Protein AF-A0A7V9M251-F1 (afdb_monomer)

Structure (mmCIF, N/CA/C/O backbone):
data_AF-A0A7V9M251-F1
#
_entry.id   AF-A0A7V9M251-F1
#
loop_
_atom_site.group_PDB
_atom_site.id
_atom_site.type_symbol
_atom_site.label_atom_id
_atom_site.label_alt_id
_atom_site.label_comp_id
_atom_site.label_asym_id
_atom_site.label_entity_id
_atom_site.label_seq_id
_atom_site.pdbx_PDB_ins_code
_atom_site.Cartn_x
_atom_site.Cartn_y
_atom_site.Cartn_z
_atom_site.occupancy
_atom_site.B_iso_or_equiv
_atom_site.auth_seq_id
_atom_site.auth_comp_id
_atom_site.auth_asym_id
_atom_site.auth_atom_id
_atom_site.pdbx_PDB_model_num
ATOM 1 N N . MET A 1 1 ? -16.638 26.015 3.583 1.00 36.38 1 MET A N 1
ATOM 2 C CA . MET A 1 1 ? -15.571 25.037 3.890 1.00 36.38 1 MET A CA 1
ATOM 3 C C . MET A 1 1 ? -16.238 23.740 4.345 1.00 36.38 1 MET A C 1
ATOM 5 O O . MET A 1 1 ? -16.744 23.697 5.456 1.00 36.38 1 MET A O 1
ATOM 9 N N . ARG A 1 2 ? -16.397 22.743 3.460 1.00 33.56 2 ARG A N 1
ATOM 10 C CA . ARG A 1 2 ? -17.138 21.502 3.768 1.00 33.56 2 ARG A CA 1
ATOM 11 C C . ARG A 1 2 ? -16.194 20.467 4.386 1.00 33.56 2 ARG A C 1
ATOM 13 O O . ARG A 1 2 ? -15.228 20.060 3.748 1.00 33.56 2 ARG A O 1
ATOM 20 N N . GLN A 1 3 ? -16.484 20.083 5.625 1.00 34.59 3 GLN A N 1
ATOM 21 C CA . GLN A 1 3 ? -15.831 19.004 6.359 1.00 34.59 3 GLN A CA 1
ATOM 22 C C . GLN A 1 3 ? -16.054 17.673 5.617 1.00 34.59 3 GLN A C 1
ATOM 24 O O . GLN A 1 3 ? -17.190 17.337 5.286 1.00 34.59 3 GLN A O 1
ATOM 29 N N . ARG A 1 4 ? -14.980 16.927 5.321 1.00 40.62 4 ARG A N 1
ATOM 30 C CA . ARG A 1 4 ? -15.067 15.543 4.823 1.00 40.62 4 ARG A CA 1
ATOM 31 C C . ARG A 1 4 ? -15.173 14.592 6.011 1.00 40.62 4 ARG A C 1
ATOM 33 O O . ARG A 1 4 ? -14.165 14.130 6.528 1.00 40.62 4 ARG A O 1
ATOM 40 N N . THR A 1 5 ? -16.393 14.257 6.396 1.00 39.91 5 THR A N 1
ATOM 41 C CA . THR A 1 5 ? -16.719 13.021 7.118 1.00 39.91 5 THR A CA 1
ATOM 42 C C . THR A 1 5 ? -16.828 11.879 6.104 1.00 39.91 5 THR A C 1
ATOM 44 O O . THR A 1 5 ? -17.910 11.393 5.795 1.00 39.91 5 THR A O 1
ATOM 47 N N . GLN A 1 6 ? -15.698 11.474 5.525 1.00 41.38 6 GLN A N 1
ATOM 48 C CA . GLN A 1 6 ? -15.584 10.130 4.954 1.00 41.38 6 GLN A CA 1
ATOM 49 C C . GLN A 1 6 ? -14.897 9.241 5.992 1.00 41.38 6 GLN A C 1
ATOM 51 O O . GLN A 1 6 ? -14.086 9.771 6.758 1.00 41.38 6 GLN A O 1
ATOM 56 N N . PRO A 1 7 ? -15.204 7.931 6.060 1.00 48.97 7 PRO A N 1
ATOM 57 C CA . PRO A 1 7 ? -14.452 7.014 6.912 1.00 48.97 7 PRO A CA 1
ATOM 58 C C . PRO A 1 7 ? -12.966 7.235 6.621 1.00 48.97 7 PRO A C 1
ATOM 60 O O . PRO A 1 7 ? -12.550 7.156 5.462 1.00 48.97 7 PRO A O 1
ATOM 63 N N . GLN A 1 8 ? -12.214 7.655 7.646 1.00 55.59 8 GLN A N 1
ATOM 64 C CA . GLN A 1 8 ? -10.830 8.113 7.524 1.00 55.59 8 GLN A CA 1
ATOM 65 C C . GLN A 1 8 ? -10.026 7.075 6.752 1.00 55.59 8 GLN A C 1
ATOM 67 O O . GLN A 1 8 ? -9.656 6.027 7.271 1.00 55.59 8 GLN A O 1
ATOM 72 N N . THR A 1 9 ? -9.785 7.358 5.480 1.00 62.06 9 THR A N 1
ATOM 73 C CA . THR A 1 9 ? -9.027 6.456 4.637 1.00 62.06 9 THR A CA 1
ATOM 74 C C . THR A 1 9 ? -7.562 6.671 4.975 1.00 62.06 9 THR A C 1
ATOM 76 O O . THR A 1 9 ? -6.977 7.674 4.570 1.00 62.06 9 THR A O 1
ATOM 79 N N . ASN A 1 10 ? -6.990 5.775 5.779 1.00 84.56 10 ASN A N 1
ATOM 80 C CA . ASN A 1 10 ? -5.595 5.879 6.188 1.00 84.56 10 ASN A CA 1
ATOM 81 C C . ASN A 1 10 ? -4.664 5.440 5.039 1.00 84.56 10 ASN A C 1
ATOM 83 O O . ASN A 1 10 ? -4.985 4.526 4.274 1.00 84.56 10 ASN A O 1
ATOM 87 N N . SER A 1 11 ? -3.500 6.079 4.916 1.00 90.75 11 SER A N 1
ATOM 88 C CA . SER A 1 11 ? -2.493 5.805 3.883 1.00 90.75 11 SER A CA 1
ATOM 89 C C . SER A 1 11 ? -2.032 4.347 3.884 1.00 90.75 11 SER A C 1
ATOM 91 O O . SER A 1 11 ? -1.861 3.765 2.815 1.00 90.75 11 SER A O 1
ATOM 93 N N . ALA A 1 12 ? -1.924 3.724 5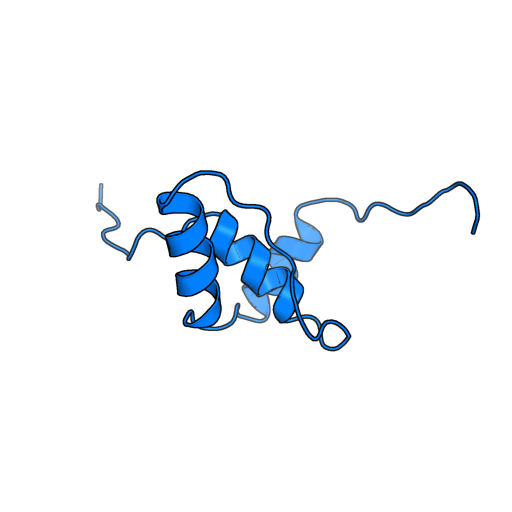.063 1.00 92.50 12 ALA A N 1
ATOM 94 C CA . ALA A 1 12 ? -1.590 2.307 5.203 1.00 92.50 12 ALA A CA 1
ATOM 95 C C . ALA A 1 12 ? -2.571 1.402 4.441 1.00 92.50 12 ALA A C 1
ATOM 97 O O . ALA A 1 12 ? -2.157 0.500 3.717 1.00 92.50 12 ALA A O 1
ATOM 98 N N . GLN A 1 13 ? -3.871 1.684 4.536 1.00 93.06 13 GLN A N 1
ATOM 99 C CA . GLN A 1 13 ? -4.903 0.888 3.872 1.00 93.06 13 GLN A CA 1
ATOM 100 C C . GLN A 1 13 ? -4.834 1.028 2.348 1.00 93.06 13 GLN A C 1
ATOM 102 O O . GLN A 1 13 ? -5.011 0.049 1.627 1.00 93.06 13 GLN A O 1
ATOM 107 N N . ILE A 1 14 ? -4.558 2.242 1.851 1.00 93.56 14 ILE A N 1
ATOM 108 C CA . ILE A 1 14 ? -4.370 2.497 0.415 1.00 93.56 14 ILE A CA 1
ATOM 109 C C . ILE A 1 14 ? -3.133 1.756 -0.094 1.00 93.56 14 ILE A C 1
ATOM 111 O O . ILE A 1 14 ? -3.213 1.102 -1.128 1.00 93.56 14 ILE A O 1
ATOM 115 N N . ALA A 1 15 ? -2.020 1.816 0.640 1.00 93.69 15 ALA A N 1
ATOM 116 C CA . ALA A 1 15 ? -0.784 1.138 0.262 1.00 93.69 15 ALA A CA 1
ATOM 117 C C . ALA A 1 15 ? -0.964 -0.387 0.185 1.00 93.69 15 ALA A C 1
ATOM 119 O O . ALA A 1 15 ? -0.542 -1.004 -0.791 1.00 93.69 15 ALA A O 1
ATOM 120 N N . ILE A 1 16 ? -1.644 -0.988 1.169 1.00 94.62 16 ILE A N 1
ATOM 121 C CA . ILE A 1 16 ? -1.936 -2.429 1.178 1.00 94.62 16 ILE A CA 1
ATOM 122 C C . ILE A 1 16 ? -2.802 -2.815 -0.029 1.00 94.62 16 ILE A C 1
ATOM 124 O O . ILE A 1 16 ? -2.453 -3.743 -0.756 1.00 94.62 16 ILE A O 1
ATOM 128 N N . GLN A 1 17 ? -3.890 -2.083 -0.287 1.00 93.75 17 GLN A N 1
ATOM 129 C CA . GLN A 1 17 ? -4.772 -2.340 -1.434 1.00 93.75 17 GLN A CA 1
ATOM 130 C C . GLN A 1 17 ? -4.061 -2.158 -2.779 1.00 93.75 17 GLN A C 1
ATOM 132 O O . GLN A 1 17 ? -4.219 -2.979 -3.676 1.00 93.75 17 GLN A O 1
ATOM 137 N N . TYR A 1 18 ? -3.229 -1.124 -2.909 1.00 94.25 18 TYR A N 1
ATOM 138 C CA . TYR A 1 18 ? -2.440 -0.879 -4.115 1.00 94.25 18 TYR A CA 1
ATOM 139 C C . TYR A 1 18 ? -1.537 -2.067 -4.466 1.00 94.25 18 TYR A C 1
ATOM 141 O O . TYR A 1 18 ? -1.478 -2.473 -5.626 1.00 94.25 18 TYR A O 1
ATOM 149 N N . VAL A 1 19 ? -0.873 -2.648 -3.463 1.00 94.69 19 VAL A N 1
ATOM 150 C CA . VAL A 1 19 ? -0.021 -3.831 -3.637 1.00 94.69 19 VAL A CA 1
ATOM 151 C C . VAL A 1 19 ? -0.864 -5.067 -3.968 1.00 94.69 19 VAL A C 1
ATOM 153 O O . VAL A 1 19 ? -0.586 -5.748 -4.951 1.00 94.69 19 VAL A O 1
ATOM 156 N N . LEU A 1 20 ? -1.920 -5.340 -3.197 1.00 94.25 20 LEU A N 1
ATOM 157 C CA . LEU A 1 20 ? -2.757 -6.536 -3.373 1.00 94.25 20 LEU A CA 1
ATOM 158 C C . LEU A 1 20 ? -3.555 -6.554 -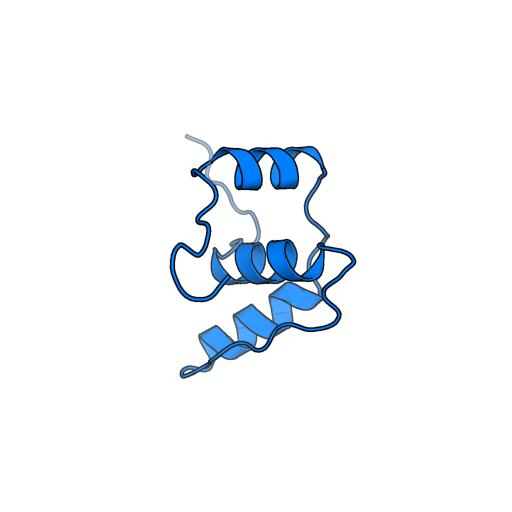4.684 1.00 94.25 20 LEU A C 1
ATOM 160 O O . LEU A 1 20 ? -3.940 -7.619 -5.152 1.00 94.25 20 LEU A O 1
ATOM 164 N N . GLN A 1 21 ? -3.807 -5.396 -5.295 1.00 94.00 21 GLN A N 1
ATOM 165 C CA . GLN A 1 21 ? -4.523 -5.317 -6.568 1.00 94.00 21 GLN A CA 1
ATOM 166 C C . GLN A 1 21 ? -3.638 -5.664 -7.778 1.00 94.00 21 GLN A C 1
ATOM 168 O O . GLN A 1 21 ? -4.143 -5.806 -8.895 1.00 94.00 21 GLN A O 1
ATOM 173 N N . HIS A 1 22 ? -2.324 -5.814 -7.588 1.00 94.12 22 HIS A N 1
ATOM 174 C CA . HIS A 1 22 ? -1.443 -6.304 -8.638 1.00 94.12 22 HIS A CA 1
ATOM 175 C C . HIS A 1 22 ? -1.619 -7.825 -8.806 1.00 94.12 22 HIS A C 1
ATOM 177 O O . HIS A 1 22 ? -1.385 -8.569 -7.857 1.00 94.12 22 HIS A O 1
ATOM 183 N N . PRO A 1 23 ? -1.944 -8.334 -10.010 1.00 93.56 23 PRO A N 1
ATOM 184 C CA . PRO A 1 23 ? -2.342 -9.735 -10.201 1.00 93.56 23 PRO A CA 1
ATOM 185 C C . PRO A 1 23 ? -1.249 -10.759 -9.859 1.00 93.56 23 PRO A C 1
ATOM 187 O O . PRO A 1 23 ? -1.556 -11.906 -9.561 1.00 93.56 23 PRO A O 1
ATOM 190 N N . ALA A 1 24 ? 0.025 -10.359 -9.889 1.00 97.06 24 ALA A N 1
ATOM 191 C CA . ALA A 1 24 ? 1.144 -11.220 -9.494 1.00 97.06 24 ALA A CA 1
ATOM 192 C C . ALA A 1 24 ? 1.332 -11.354 -7.967 1.00 97.06 24 ALA A C 1
ATOM 194 O O . ALA A 1 24 ? 2.251 -12.043 -7.532 1.00 97.06 24 ALA A O 1
ATOM 195 N N . ILE A 1 25 ? 0.524 -10.667 -7.152 1.00 95.12 25 ILE A N 1
ATOM 196 C CA . ILE A 1 25 ? 0.682 -10.605 -5.697 1.00 95.12 25 ILE A CA 1
ATOM 197 C C . ILE A 1 25 ? -0.517 -11.269 -5.025 1.00 95.12 25 ILE A C 1
ATOM 199 O O . ILE A 1 25 ? -1.639 -10.785 -5.108 1.00 95.12 25 ILE A O 1
ATOM 203 N N . THR A 1 26 ? -0.266 -12.367 -4.315 1.00 95.06 26 THR A N 1
ATOM 204 C CA . THR A 1 26 ? -1.321 -13.127 -3.622 1.00 95.06 26 THR A CA 1
ATOM 205 C C . THR A 1 26 ? -1.562 -12.639 -2.193 1.00 95.06 26 THR A C 1
ATOM 207 O O . THR A 1 26 ? -2.664 -12.766 -1.669 1.00 95.06 26 THR A O 1
ATOM 210 N N . ALA A 1 27 ? -0.533 -12.103 -1.533 1.00 94.62 27 ALA A N 1
ATOM 211 C CA . ALA A 1 27 ? -0.601 -11.664 -0.143 1.00 94.62 27 ALA A CA 1
ATOM 212 C C . ALA A 1 27 ? 0.395 -10.532 0.134 1.00 94.62 27 ALA A C 1
ATOM 214 O O . ALA A 1 27 ? 1.420 -10.412 -0.536 1.00 94.62 27 ALA A O 1
ATOM 215 N N . ALA A 1 28 ? 0.109 -9.733 1.162 1.00 93.50 28 ALA A N 1
ATOM 216 C CA . ALA A 1 28 ? 0.980 -8.674 1.657 1.00 93.50 28 ALA A CA 1
ATOM 217 C C . ALA A 1 28 ? 1.305 -8.931 3.132 1.00 93.50 28 ALA A C 1
ATOM 219 O O . ALA A 1 28 ? 0.405 -9.109 3.952 1.00 93.50 28 ALA A O 1
ATOM 220 N N . VAL A 1 29 ? 2.593 -8.940 3.475 1.00 95.00 29 VAL A N 1
ATOM 221 C CA . VAL A 1 29 ? 3.055 -9.061 4.863 1.00 95.00 29 VAL A CA 1
ATOM 222 C C . VAL A 1 29 ? 3.213 -7.658 5.441 1.00 95.00 29 VAL A C 1
ATOM 224 O O . VAL A 1 29 ? 4.018 -6.870 4.949 1.00 95.00 29 VAL A O 1
ATOM 227 N N . VAL A 1 30 ? 2.437 -7.338 6.478 1.00 94.31 30 VAL A N 1
ATOM 228 C CA . VAL A 1 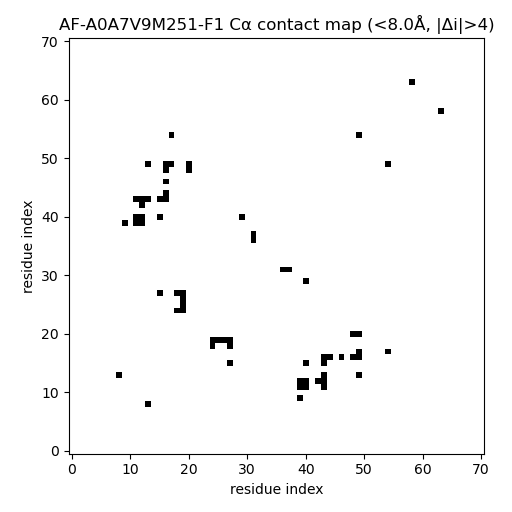30 ? 2.400 -6.001 7.089 1.00 94.31 30 VAL A CA 1
ATOM 229 C C . VAL A 1 30 ? 2.989 -6.057 8.496 1.00 94.31 30 VAL A C 1
ATOM 231 O O . VAL A 1 30 ? 2.486 -6.774 9.359 1.00 94.31 30 VAL A O 1
ATOM 234 N N . GLY A 1 31 ? 4.048 -5.286 8.747 1.00 95.44 31 GLY A N 1
ATOM 235 C CA . GLY A 1 31 ? 4.635 -5.150 10.082 1.00 95.44 31 GLY A CA 1
ATOM 236 C C . GLY A 1 31 ? 3.779 -4.268 10.998 1.00 95.44 31 GLY A C 1
ATOM 237 O O . GLY A 1 31 ? 3.442 -3.139 10.641 1.00 95.44 31 GLY A O 1
ATOM 238 N N . ILE A 1 32 ? 3.457 -4.752 12.200 1.00 94.81 32 ILE A N 1
ATOM 239 C CA . ILE A 1 32 ? 2.619 -4.047 13.184 1.00 94.81 32 ILE A CA 1
ATOM 240 C C . ILE A 1 32 ? 3.332 -3.929 14.536 1.00 94.81 32 ILE A C 1
ATOM 242 O O . ILE A 1 32 ? 4.071 -4.820 14.940 1.00 94.81 32 ILE A O 1
ATOM 246 N N . ARG A 1 33 ? 3.104 -2.816 15.244 1.00 96.94 33 ARG A N 1
ATOM 247 C CA . ARG A 1 33 ? 3.648 -2.575 16.599 1.00 96.94 33 ARG A CA 1
ATOM 248 C C . ARG A 1 33 ? 2.650 -1.941 17.571 1.00 96.94 33 ARG A C 1
ATOM 250 O O . ARG A 1 33 ? 2.982 -1.695 18.722 1.00 96.94 33 ARG A O 1
ATOM 257 N N . THR A 1 34 ? 1.447 -1.629 17.095 1.00 96.25 34 THR A N 1
ATOM 258 C CA . THR A 1 34 ? 0.347 -1.071 17.886 1.00 96.25 34 THR A CA 1
ATOM 259 C C . THR A 1 34 ? -0.963 -1.706 17.443 1.00 96.25 34 THR A C 1
ATOM 261 O O . THR A 1 34 ? -1.085 -2.173 16.307 1.00 96.25 34 THR A O 1
ATOM 264 N N . GLN A 1 35 ? -1.966 -1.660 18.319 1.00 95.62 35 GLN A N 1
ATOM 265 C CA . GLN A 1 35 ? -3.313 -2.124 17.994 1.00 95.62 35 GLN A CA 1
ATOM 266 C C . GLN A 1 35 ? -3.906 -1.379 16.791 1.00 95.62 35 GLN A C 1
ATOM 268 O O . GLN A 1 35 ? -4.579 -1.979 15.959 1.00 95.62 35 GLN A O 1
ATOM 273 N N . GLN A 1 36 ? -3.620 -0.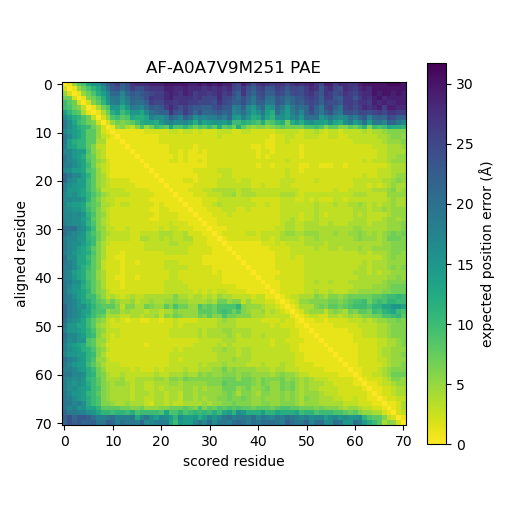082 16.658 1.00 93.19 36 GLN A N 1
ATOM 274 C CA . GLN A 1 36 ? -4.095 0.705 15.525 1.00 93.19 36 GLN A CA 1
ATOM 275 C C . GLN A 1 36 ? -3.542 0.183 14.191 1.00 93.19 36 GLN A C 1
ATOM 277 O O . GLN A 1 36 ? -4.303 0.070 13.238 1.00 93.19 36 GLN A O 1
ATOM 282 N N . HIS A 1 37 ? -2.261 -0.205 14.127 1.00 94.31 37 HIS A N 1
ATOM 283 C CA . HIS A 1 37 ? -1.685 -0.764 12.897 1.00 94.31 37 HIS A CA 1
ATOM 284 C C . HIS A 1 37 ? -2.355 -2.086 12.501 1.00 94.31 37 HIS A C 1
ATOM 286 O O . HIS A 1 37 ? -2.584 -2.325 11.318 1.00 94.31 37 HIS A O 1
ATOM 292 N N . LEU A 1 38 ? -2.687 -2.930 13.485 1.00 94.06 38 LEU A N 1
ATOM 293 C CA . LEU A 1 38 ? -3.439 -4.161 13.243 1.00 94.06 38 LEU A CA 1
ATOM 294 C C . LEU A 1 38 ? -4.832 -3.852 12.687 1.00 94.06 38 LEU A C 1
ATOM 296 O O . LEU A 1 38 ? -5.225 -4.414 11.668 1.00 94.06 38 LEU A O 1
ATOM 300 N N . ASN A 1 39 ? -5.551 -2.926 13.323 1.00 93.38 39 ASN A N 1
ATOM 301 C CA . ASN A 1 39 ? -6.889 -2.530 12.891 1.00 93.38 39 ASN A CA 1
ATOM 302 C C . ASN A 1 39 ? -6.873 -1.963 11.462 1.00 93.38 39 ASN A C 1
ATOM 304 O O . ASN A 1 39 ? -7.725 -2.326 10.654 1.00 93.38 39 ASN A O 1
ATOM 308 N N . ASP A 1 40 ? -5.882 -1.133 11.130 1.00 91.62 40 ASP A N 1
ATOM 309 C CA . ASP A 1 40 ? -5.703 -0.595 9.782 1.00 91.62 40 ASP A CA 1
ATOM 310 C C . ASP A 1 40 ? -5.412 -1.696 8.756 1.00 91.62 40 ASP A C 1
ATOM 312 O O . ASP A 1 40 ? -6.016 -1.708 7.684 1.00 91.62 40 ASP A O 1
ATOM 316 N N . ALA A 1 41 ? -4.531 -2.647 9.075 1.00 92.19 41 ALA A N 1
ATOM 317 C CA . ALA A 1 41 ? -4.206 -3.749 8.172 1.00 92.19 41 ALA A CA 1
ATOM 318 C C . ALA A 1 41 ? -5.426 -4.641 7.884 1.00 92.19 41 ALA A C 1
ATOM 320 O O . ALA A 1 41 ? -5.670 -5.001 6.733 1.00 92.19 41 ALA A O 1
ATOM 321 N N . VAL A 1 42 ? -6.229 -4.948 8.907 1.00 92.31 42 VAL A N 1
ATOM 322 C CA . VAL A 1 42 ? -7.457 -5.747 8.759 1.00 92.31 42 VAL A CA 1
ATOM 323 C C . VAL A 1 42 ? -8.523 -4.982 7.970 1.00 92.31 42 VAL A C 1
ATOM 325 O O . VAL A 1 42 ? -9.132 -5.540 7.055 1.00 92.31 42 VAL A O 1
ATOM 328 N N . ALA A 1 43 ? -8.721 -3.694 8.269 1.00 91.25 43 ALA A N 1
ATOM 329 C CA . ALA A 1 43 ? -9.677 -2.848 7.555 1.00 91.25 43 ALA A CA 1
ATOM 330 C C . ALA A 1 43 ? -9.314 -2.683 6.072 1.00 91.25 43 ALA A C 1
ATOM 332 O O . ALA A 1 43 ? -10.205 -2.579 5.228 1.00 91.25 43 ALA A O 1
ATOM 333 N N . ALA A 1 44 ? -8.019 -2.710 5.736 1.00 90.56 44 ALA A N 1
ATOM 334 C CA . ALA A 1 44 ? -7.560 -2.630 4.356 1.00 90.56 44 ALA A CA 1
ATOM 335 C C . ALA A 1 44 ? -8.126 -3.762 3.492 1.00 90.56 44 ALA A C 1
ATOM 337 O O . ALA A 1 44 ? -8.529 -3.490 2.371 1.00 90.56 44 ALA A O 1
ATOM 338 N N . VAL A 1 45 ? -8.219 -4.995 4.007 1.00 85.38 45 VAL A N 1
ATOM 339 C CA . VAL A 1 45 ? -8.708 -6.168 3.252 1.00 85.38 45 VAL A CA 1
ATOM 340 C C . V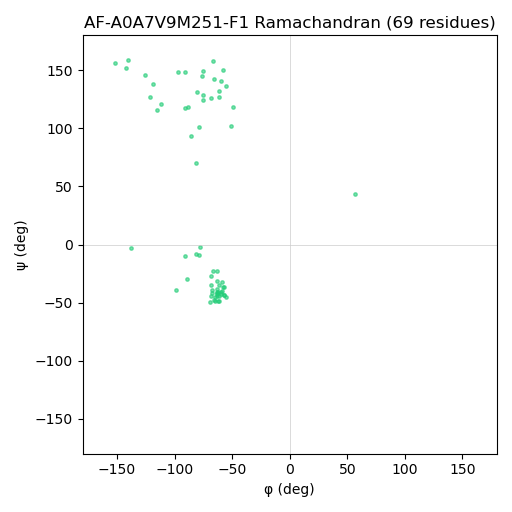AL A 1 45 ? -10.199 -6.064 2.924 1.00 85.38 45 VAL A C 1
ATOM 342 O O . VAL A 1 45 ? -10.631 -6.489 1.859 1.00 85.38 45 VAL A O 1
ATOM 345 N N . GLN A 1 46 ? -10.988 -5.474 3.822 1.00 84.38 46 GLN A N 1
ATOM 346 C CA . GLN A 1 46 ? -12.439 -5.321 3.649 1.00 84.38 46 GLN A CA 1
ATOM 347 C C . GLN A 1 46 ? -12.815 -4.123 2.769 1.00 84.38 46 GLN A C 1
ATOM 349 O O . GLN A 1 46 ? -13.985 -3.917 2.446 1.00 84.38 46 GLN A O 1
ATOM 354 N N . LYS A 1 47 ? -11.834 -3.294 2.414 1.00 80.75 47 LYS A N 1
ATOM 355 C CA . LYS A 1 47 ? -12.057 -2.066 1.666 1.00 80.75 47 LYS A CA 1
ATOM 356 C C . LYS A 1 47 ? -12.340 -2.354 0.191 1.00 80.75 47 LYS A C 1
ATOM 358 O O . LYS A 1 47 ? -11.798 -3.286 -0.398 1.00 80.75 47 LYS A O 1
ATOM 363 N N . GLN A 1 48 ? -13.136 -1.479 -0.419 1.00 83.00 48 GLN A N 1
ATOM 364 C CA . GLN A 1 48 ? -13.314 -1.435 -1.866 1.00 83.00 48 GLN A CA 1
ATOM 365 C C . GLN A 1 48 ? -11.960 -1.283 -2.580 1.00 83.00 48 GLN A C 1
ATOM 367 O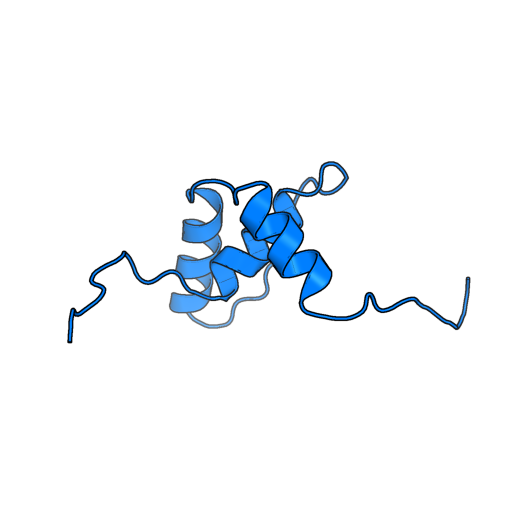 O . GLN A 1 48 ? -11.131 -0.458 -2.181 1.00 83.00 48 GLN A O 1
ATOM 372 N N . SER A 1 49 ? -11.767 -2.057 -3.651 1.00 87.06 49 SER A N 1
ATOM 373 C CA . SER A 1 49 ? -10.585 -1.968 -4.513 1.00 87.06 49 SER A CA 1
ATOM 374 C C . SER A 1 49 ? -10.418 -0.568 -5.099 1.00 87.06 49 SER A C 1
ATOM 376 O O . SER A 1 49 ? -11.402 0.131 -5.356 1.00 87.06 49 SER A O 1
ATOM 378 N N . LEU A 1 50 ? -9.169 -0.179 -5.357 1.00 91.00 50 LEU A N 1
ATOM 379 C CA . LEU A 1 50 ? -8.873 1.095 -5.999 1.00 91.00 50 LEU A CA 1
ATOM 380 C C . LEU A 1 50 ? -9.417 1.090 -7.427 1.00 91.00 50 LEU A C 1
ATOM 382 O O . LEU A 1 50 ? -9.365 0.087 -8.148 1.00 91.00 50 LEU A O 1
ATOM 386 N N . THR A 1 51 ? -9.935 2.232 -7.855 1.00 93.69 51 THR A N 1
ATOM 387 C CA . THR A 1 51 ? -10.349 2.420 -9.243 1.00 93.69 51 THR A CA 1
ATOM 388 C C 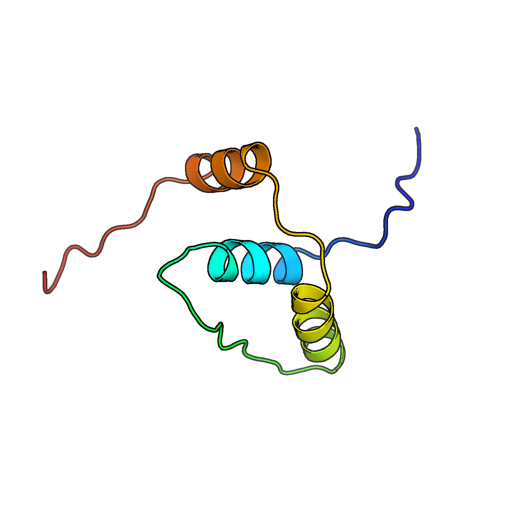. THR A 1 51 ? -9.133 2.388 -10.169 1.00 93.69 51 THR A C 1
ATOM 390 O O . THR A 1 51 ? -8.004 2.679 -9.772 1.00 93.69 51 THR A O 1
ATOM 393 N N . GLN A 1 52 ? -9.356 2.087 -11.449 1.00 93.19 52 GLN A N 1
ATOM 394 C CA . GLN A 1 52 ? -8.285 2.141 -12.454 1.00 93.19 52 GLN A CA 1
ATOM 395 C C . GLN A 1 52 ? -7.653 3.538 -12.552 1.00 93.19 52 GLN A C 1
ATOM 397 O O . GLN A 1 52 ? -6.452 3.663 -12.782 1.00 93.19 52 GLN A O 1
ATOM 402 N N . TYR A 1 53 ? -8.451 4.585 -12.324 1.00 94.19 53 TYR A N 1
ATOM 403 C CA . TYR A 1 53 ? -7.968 5.960 -12.261 1.00 94.19 53 TYR A CA 1
ATOM 404 C C . TYR A 1 53 ? -7.017 6.181 -11.076 1.00 94.19 53 TYR A C 1
ATOM 406 O O . TYR A 1 53 ? -5.921 6.697 -11.271 1.00 94.19 53 TYR A O 1
ATOM 414 N N . GLU A 1 54 ? -7.391 5.743 -9.871 1.00 93.12 54 GLU A N 1
ATOM 415 C CA . GLU A 1 54 ? -6.533 5.848 -8.682 1.00 93.12 54 GLU A CA 1
ATOM 416 C C . GLU A 1 54 ? -5.247 5.031 -8.834 1.00 93.12 54 GLU A C 1
ATOM 418 O O . GLU A 1 54 ? -4.164 5.526 -8.532 1.00 93.12 54 GLU A O 1
ATOM 423 N N . LEU A 1 55 ? -5.334 3.809 -9.369 1.00 93.44 55 LEU A N 1
ATOM 424 C CA . LEU A 1 55 ? -4.152 2.991 -9.649 1.00 93.44 55 LEU A CA 1
ATOM 425 C C . LEU A 1 55 ? -3.186 3.673 -10.620 1.00 93.44 55 LEU A C 1
ATOM 427 O O . LEU A 1 55 ? -1.970 3.578 -10.436 1.00 93.44 55 LEU A O 1
ATOM 431 N N . LYS A 1 56 ? -3.715 4.320 -11.664 1.00 93.94 56 LYS A N 1
ATOM 432 C CA . LYS A 1 56 ? -2.911 5.084 -12.620 1.00 93.94 56 LYS A CA 1
ATOM 433 C C . LYS A 1 56 ? -2.267 6.288 -11.935 1.00 93.94 56 LYS A C 1
ATOM 435 O O . LYS A 1 56 ? -1.057 6.458 -12.034 1.00 93.94 56 LYS A O 1
ATOM 440 N N . LEU A 1 57 ? -3.055 7.052 -11.178 1.00 94.06 57 LEU A N 1
ATOM 441 C CA . LEU A 1 57 ? -2.580 8.208 -10.421 1.00 94.06 57 LEU A CA 1
ATOM 442 C C . LEU A 1 57 ? 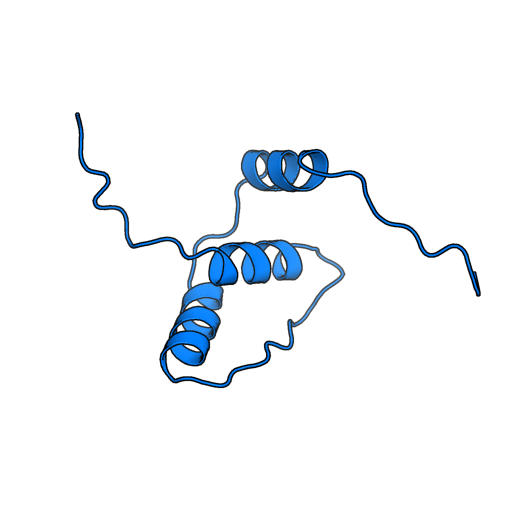-1.426 7.835 -9.480 1.00 94.06 57 LEU A C 1
ATOM 444 O O . LEU A 1 57 ? -0.417 8.532 -9.448 1.00 94.06 57 LEU A O 1
ATOM 448 N N . PHE A 1 58 ? -1.534 6.724 -8.746 1.00 91.94 58 PHE A N 1
ATOM 449 C CA . PHE A 1 58 ? -0.471 6.281 -7.842 1.00 91.94 58 PHE A CA 1
ATOM 450 C C . PHE A 1 58 ? 0.787 5.831 -8.585 1.00 91.94 58 PHE A C 1
ATOM 452 O O . PHE A 1 58 ? 1.884 6.220 -8.186 1.00 91.94 58 PHE A O 1
ATOM 459 N N . ARG A 1 59 ? 0.648 5.092 -9.693 1.00 92.31 59 ARG A N 1
ATOM 460 C CA . ARG A 1 59 ? 1.790 4.683 -10.530 1.00 92.31 59 ARG A CA 1
ATOM 461 C C . ARG A 1 59 ? 2.552 5.862 -11.126 1.00 92.31 59 ARG A C 1
ATOM 463 O O . ARG A 1 59 ? 3.762 5.774 -11.281 1.00 92.31 59 ARG A O 1
ATOM 470 N N . GLU A 1 60 ? 1.849 6.936 -11.465 1.00 94.81 60 GLU A N 1
ATOM 471 C CA . GLU A 1 60 ? 2.430 8.122 -12.106 1.00 94.81 60 GLU A CA 1
ATOM 472 C C . GLU A 1 60 ? 2.889 9.185 -11.094 1.00 94.81 60 GLU A C 1
ATOM 474 O O . GLU A 1 60 ? 3.568 10.137 -11.468 1.00 94.81 60 GLU A O 1
ATOM 479 N N . SER A 1 61 ? 2.546 9.030 -9.811 1.00 94.06 61 SER A N 1
ATOM 480 C CA . SER A 1 61 ? 2.868 10.018 -8.773 1.00 94.06 61 SER A CA 1
ATOM 481 C C . SER A 1 61 ? 4.361 10.125 -8.451 1.00 94.06 61 SER A C 1
ATOM 483 O O . SER A 1 61 ? 4.813 11.183 -8.012 1.00 94.06 61 SER A O 1
ATOM 485 N N . ILE A 1 62 ? 5.121 9.047 -8.666 1.00 92.44 62 ILE A N 1
ATOM 486 C CA . ILE A 1 62 ? 6.569 8.988 -8.449 1.00 92.44 62 ILE A CA 1
ATOM 487 C C . ILE A 1 62 ? 7.245 8.142 -9.538 1.00 92.44 62 ILE A C 1
ATOM 489 O O . ILE A 1 62 ? 6.628 7.208 -10.054 1.00 92.44 62 ILE A O 1
ATOM 493 N N . PRO A 1 63 ? 8.520 8.410 -9.875 1.00 93.56 63 PRO A N 1
ATOM 494 C CA . PRO A 1 63 ? 9.286 7.539 -10.759 1.00 93.56 63 PRO A CA 1
ATOM 495 C C . PRO A 1 63 ? 9.415 6.123 -10.186 1.00 93.56 63 PRO A C 1
ATOM 497 O O . PRO A 1 63 ? 9.643 5.943 -8.988 1.00 93.56 63 PRO A O 1
ATOM 500 N N . ALA A 1 64 ? 9.313 5.110 -11.049 1.00 91.75 64 ALA A N 1
ATOM 501 C CA . ALA A 1 64 ? 9.562 3.730 -10.654 1.00 91.75 64 ALA A CA 1
ATOM 502 C C . ALA A 1 64 ? 11.052 3.524 -10.343 1.00 91.75 64 ALA A C 1
ATOM 504 O O . ALA A 1 64 ? 11.917 3.799 -11.177 1.00 91.75 64 ALA A O 1
ATOM 505 N N . ASN A 1 65 ? 11.347 3.009 -9.150 1.00 92.25 65 ASN A N 1
ATOM 506 C CA . ASN A 1 65 ? 12.703 2.635 -8.769 1.00 92.25 65 ASN A CA 1
ATOM 507 C C . ASN A 1 65 ? 13.048 1.267 -9.362 1.00 92.25 65 ASN A C 1
ATOM 509 O O . ASN A 1 65 ? 12.291 0.309 -9.203 1.00 92.25 65 ASN A O 1
ATOM 513 N N . PHE A 1 66 ? 14.211 1.167 -10.003 1.00 92.00 66 PHE A N 1
ATOM 514 C CA . PHE A 1 66 ? 14.723 -0.089 -10.536 1.00 92.00 66 PHE A CA 1
ATOM 515 C C . PHE A 1 66 ? 16.052 -0.451 -9.877 1.00 92.00 66 PHE A C 1
ATOM 517 O O . PHE A 1 66 ? 16.923 0.405 -9.733 1.00 92.00 66 PHE A O 1
ATOM 524 N N . TYR A 1 67 ? 16.235 -1.727 -9.538 1.00 92.19 67 TYR A N 1
ATO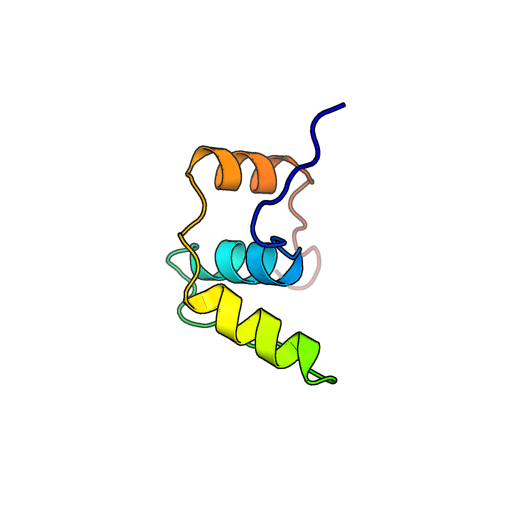M 525 C CA . TYR A 1 67 ? 17.523 -2.233 -9.066 1.00 92.19 67 TYR A CA 1
ATOM 526 C C . TYR A 1 67 ? 18.600 -2.048 -10.152 1.00 92.19 67 TYR A C 1
ATOM 528 O O . TYR A 1 67 ? 18.359 -2.328 -11.331 1.00 92.19 67 TYR A O 1
ATOM 536 N N . GLN A 1 68 ? 19.758 -1.508 -9.769 1.00 91.50 68 GLN A N 1
ATOM 537 C CA . GLN A 1 68 ? 20.904 -1.282 -10.664 1.00 91.50 68 GLN A CA 1
ATOM 538 C C . GLN A 1 68 ? 21.949 -2.392 -10.524 1.00 91.50 68 GLN A C 1
ATOM 540 O O . GLN A 1 68 ? 22.458 -2.878 -11.528 1.00 91.50 68 GLN A O 1
ATOM 545 N N . GLU A 1 69 ? 22.177 -2.848 -9.294 1.00 92.38 69 GLU A N 1
ATOM 546 C CA . GLU A 1 69 ? 23.105 -3.928 -8.967 1.00 92.38 69 GLU A CA 1
ATOM 547 C C . GLU A 1 69 ? 22.406 -5.298 -8.975 1.00 92.38 69 GLU A C 1
ATOM 549 O O . GLU A 1 69 ? 21.229 -5.398 -8.620 1.00 92.38 69 GLU A O 1
ATOM 554 N N . HIS A 1 70 ? 23.152 -6.350 -9.335 1.00 82.00 70 HIS A N 1
ATOM 555 C CA . HIS A 1 70 ? 22.719 -7.760 -9.326 1.00 82.00 70 HIS A CA 1
ATOM 556 C C . HIS A 1 70 ? 21.459 -8.069 -10.156 1.00 82.00 70 HIS A C 1
ATOM 558 O O . HIS A 1 70 ? 20.579 -8.805 -9.703 1.00 82.00 70 HIS A O 1
ATOM 564 N N . ARG A 1 71 ? 21.377 -7.501 -11.365 1.00 62.47 71 ARG A N 1
ATOM 565 C CA . ARG A 1 71 ? 20.358 -7.876 -12.357 1.00 62.47 71 ARG A CA 1
ATOM 566 C C . ARG A 1 71 ? 20.584 -9.255 -12.956 1.00 62.47 71 ARG A C 1
ATOM 568 O O . ARG A 1 71 ? 21.760 -9.594 -13.209 1.00 62.47 71 ARG A O 1
#

Mean predicted aligned error: 6.72 Å

Foldseek 3Di:
DDDDPDPPLDPLLVVLLLQCPPPVDPHDDQDDDDPVSVVSNVVSVVDDHDDPVVNVCVPPVDDDDDDPPDD

Sequence (71 aa):
MRQRTQPQTNSAQIAIQYVLQHPAITAAVVGIRTQQHLNDAVAAVQKQSLTQYELKLFRESIPANFYQEHR

Solvent-accessible surface area (backbone atoms only — not comparable to full-atom values): 4849 Å² total; per-residue (Å²): 137,85,81,80,90,57,84,83,78,51,68,69,26,53,54,52,43,61,54,53,70,37,89,92,38,92,76,83,92,78,92,66,91,47,71,66,50,49,54,42,57,57,50,26,73,76,46,82,78,78,50,74,65,55,52,48,52,60,62,69,70,50,86,85,86,72,86,81,72,93,121

Nearest PDB structures (foldseek):
  7utf-assembly2_D  TM=8.292E-01  e=1.995E-01  Rhizobium leguminosarum
  7utf-assembly2_B  TM=8.274E-01  e=2.585E-01  Rhizobium leguminosarum
  1ynp-assembly1_A  TM=9.064E-01  e=6.005E-01  Halalkalibacterium halodurans C-125
  1ynq-assembly1_A  TM=9.150E-01  e=8.860E-01  Halalkalibacterium halodurans C-125

pLDDT: mean 85.83, std 17.07, range [33.56, 97.06]

Radius of gyration: 14.81 Å; Cα contacts (8 Å, |Δi|>4): 34; chains: 1; bounding box: 40×38×31 Å

Secondary structure (DSSP, 8-state):
-----S----HHHHHHHHHHTSTT--------SSHHHHHHHHHHHHSPPPPHHHHHHHHHSSPPP---S--